Protein AF-A0A935YZA3-F1 (afdb_monomer)

Radius of gyration: 13.01 Å; Cα contacts (8 Å, |Δi|>4): 45; chains: 1; bounding box: 26×31×26 Å

Structure (mmCIF, N/CA/C/O backbone):
data_AF-A0A935YZA3-F1
#
_entry.id   AF-A0A935YZA3-F1
#
loop_
_atom_site.group_PDB
_atom_site.id
_atom_site.type_symbol
_atom_site.label_atom_id
_atom_site.label_alt_id
_atom_site.label_comp_id
_atom_site.label_asym_id
_atom_site.label_entity_id
_atom_site.label_seq_id
_atom_site.pdbx_PDB_ins_code
_atom_site.Cartn_x
_atom_site.Cartn_y
_atom_site.Cartn_z
_atom_site.occupancy
_atom_site.B_iso_or_equiv
_atom_site.auth_seq_id
_atom_site.auth_comp_id
_atom_site.auth_asym_id
_atom_site.auth_atom_id
_atom_site.pdbx_PDB_model_num
ATOM 1 N N . MET A 1 1 ? 6.246 23.584 2.106 1.00 75.50 1 MET A N 1
ATOM 2 C CA . MET A 1 1 ? 4.961 24.027 2.694 1.00 75.50 1 MET A CA 1
ATOM 3 C C . MET A 1 1 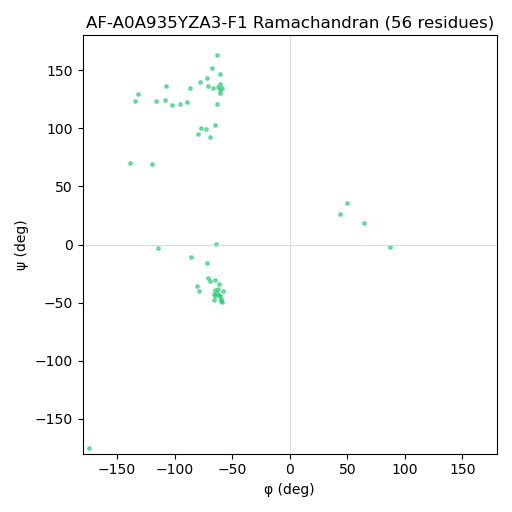? 4.242 22.807 3.246 1.00 75.50 1 MET A C 1
ATOM 5 O O . MET A 1 1 ? 4.204 21.793 2.554 1.00 75.50 1 MET A O 1
ATOM 9 N N . ALA A 1 2 ? 3.751 22.864 4.485 1.00 81.38 2 ALA A N 1
ATOM 10 C CA . ALA A 1 2 ? 3.038 21.740 5.086 1.00 81.38 2 ALA A CA 1
ATOM 11 C C . ALA A 1 2 ? 1.716 21.502 4.344 1.00 81.38 2 ALA A C 1
ATOM 13 O O . ALA A 1 2 ? 0.998 22.448 4.024 1.00 81.38 2 ALA A O 1
ATOM 14 N N . ARG A 1 3 ? 1.411 20.239 4.037 1.00 80.44 3 ARG A N 1
ATOM 15 C CA . ARG A 1 3 ? 0.112 19.870 3.469 1.00 80.44 3 ARG A CA 1
ATOM 16 C C . ARG A 1 3 ? -0.924 19.837 4.587 1.00 80.44 3 ARG A C 1
ATOM 18 O O . ARG A 1 3 ? -0.623 19.347 5.672 1.00 80.44 3 ARG A O 1
ATOM 25 N N . LEU A 1 4 ? -2.132 20.324 4.307 1.00 86.12 4 LEU A N 1
ATOM 26 C CA . LEU A 1 4 ? -3.255 20.192 5.233 1.00 86.12 4 LEU A CA 1
ATOM 27 C C . LEU A 1 4 ? -3.553 18.705 5.480 1.00 86.12 4 LEU A C 1
ATOM 29 O O . LEU A 1 4 ? -3.410 17.880 4.568 1.00 86.12 4 LEU A O 1
ATOM 33 N N . ASN A 1 5 ? -3.998 18.367 6.690 1.00 82.56 5 ASN A N 1
ATOM 34 C CA . ASN A 1 5 ? -4.460 17.013 6.974 1.00 82.56 5 ASN A CA 1
ATOM 35 C C . ASN A 1 5 ? -5.647 16.660 6.072 1.00 82.56 5 ASN A C 1
ATOM 37 O O . ASN A 1 5 ? -6.549 17.469 5.855 1.00 82.56 5 ASN A O 1
ATOM 41 N N . ARG A 1 6 ? -5.648 15.430 5.550 1.00 82.62 6 ARG A N 1
ATOM 42 C CA . ARG A 1 6 ? -6.772 14.920 4.760 1.00 82.62 6 ARG A CA 1
ATOM 43 C C . ARG A 1 6 ? -7.963 14.663 5.679 1.00 82.62 6 ARG A C 1
ATOM 45 O O . ARG A 1 6 ? -7.797 14.075 6.747 1.00 82.62 6 ARG A O 1
ATOM 52 N N . LEU A 1 7 ? -9.154 15.064 5.240 1.00 82.88 7 LEU A N 1
ATOM 53 C CA . LEU A 1 7 ? -10.401 14.721 5.917 1.00 82.88 7 LEU A CA 1
ATOM 54 C C . LEU A 1 7 ? -10.583 13.197 5.876 1.00 82.88 7 LEU A C 1
ATOM 56 O O . LEU A 1 7 ? -10.602 12.608 4.799 1.00 82.88 7 LEU A O 1
ATOM 60 N N . CYS A 1 8 ? -10.677 12.567 7.045 1.00 78.94 8 CYS A N 1
ATOM 61 C CA . CYS A 1 8 ? -10.658 11.111 7.173 1.00 78.94 8 CYS A CA 1
ATOM 62 C C . CYS A 1 8 ? -11.700 10.632 8.204 1.00 78.94 8 CYS A C 1
ATOM 64 O O . CYS A 1 8 ? -11.340 10.258 9.322 1.00 78.94 8 CYS A O 1
ATOM 66 N N . PRO A 1 9 ? -13.001 10.742 7.879 1.00 80.38 9 PRO A N 1
ATOM 67 C CA . PRO A 1 9 ? -14.079 10.424 8.809 1.00 80.38 9 PRO A CA 1
ATOM 68 C C . PRO A 1 9 ? -14.218 8.917 9.065 1.00 80.38 9 PRO A C 1
ATOM 70 O O . PRO A 1 9 ? -14.094 8.100 8.151 1.00 80.38 9 PRO A O 1
ATOM 73 N N . VAL A 1 10 ? -14.542 8.569 10.315 1.00 80.94 10 VAL A N 1
ATOM 74 C CA . VAL A 1 10 ? -14.725 7.184 10.770 1.00 80.94 10 VAL A CA 1
ATOM 75 C C . VAL A 1 10 ? -15.849 6.488 10.008 1.00 80.94 10 VAL A C 1
ATOM 77 O O . VAL A 1 10 ? -16.956 7.002 9.900 1.00 80.94 10 VAL A O 1
ATOM 80 N N . GLY A 1 11 ? -15.557 5.290 9.504 1.00 79.88 11 GLY A N 1
ATOM 81 C CA . GLY A 1 11 ? -16.517 4.401 8.850 1.00 79.88 11 GLY A CA 1
ATOM 82 C C . GLY A 1 11 ? -16.677 4.662 7.355 1.00 79.88 11 GLY A C 1
ATOM 83 O O . GLY A 1 11 ? -17.398 3.924 6.683 1.00 79.88 11 GLY A O 1
ATOM 84 N N . ILE A 1 12 ? -15.992 5.674 6.815 1.00 80.69 12 ILE A N 1
ATOM 85 C CA . ILE A 1 12 ? -16.063 6.028 5.400 1.00 80.69 12 ILE A CA 1
ATOM 86 C C . ILE A 1 12 ? -14.812 5.499 4.685 1.00 80.69 12 ILE A C 1
ATOM 88 O O . ILE A 1 12 ? -13.691 5.897 5.023 1.00 80.69 12 ILE A O 1
ATOM 92 N N . PRO A 1 13 ? -14.968 4.615 3.679 1.00 78.38 13 PRO A N 1
ATOM 93 C CA . PRO A 1 13 ? -13.838 4.107 2.916 1.00 78.38 13 PRO A CA 1
ATOM 94 C C . PRO A 1 13 ? -13.143 5.252 2.180 1.00 78.38 13 PRO A C 1
ATOM 96 O O . PRO A 1 13 ? -13.790 6.083 1.546 1.00 78.38 13 PRO A O 1
ATOM 99 N N . GLN A 1 14 ? -11.815 5.261 2.231 1.00 78.56 14 GLN A N 1
ATOM 100 C CA . GLN A 1 14 ? -10.994 6.238 1.523 1.00 78.56 14 GLN A CA 1
ATOM 101 C C . GLN A 1 14 ? -10.306 5.554 0.350 1.00 78.56 14 GLN A C 1
ATOM 103 O O . GLN A 1 14 ? -9.778 4.447 0.483 1.00 78.56 14 GLN A O 1
ATOM 108 N N . HIS A 1 15 ? -10.308 6.230 -0.795 1.00 81.56 15 HIS A N 1
ATOM 109 C CA . HIS A 1 15 ? -9.55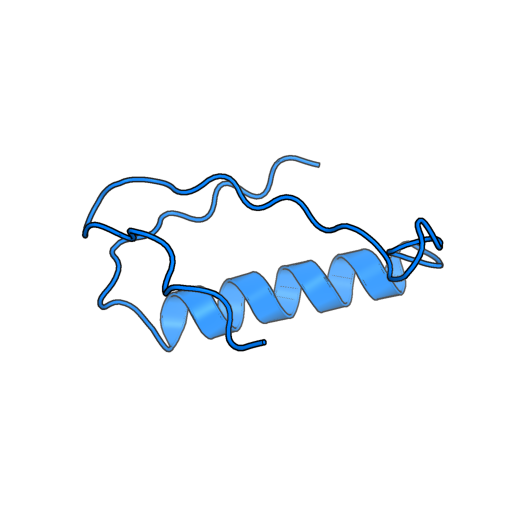7 5.804 -1.965 1.00 81.56 15 HIS A CA 1
ATOM 110 C C . HIS A 1 15 ? -8.150 6.405 -1.905 1.00 81.56 15 HIS A C 1
ATOM 112 O O . HIS A 1 15 ? -7.994 7.624 -1.815 1.00 81.56 15 HIS A O 1
ATOM 118 N N . ILE A 1 16 ? -7.125 5.552 -1.930 1.00 80.94 16 ILE A N 1
ATOM 119 C CA . ILE A 1 16 ? -5.721 5.964 -1.851 1.00 80.94 16 ILE A CA 1
ATOM 120 C C . ILE A 1 16 ? -5.084 5.757 -3.221 1.00 80.94 16 ILE A C 1
ATOM 122 O O . ILE A 1 16 ? -5.094 4.649 -3.742 1.00 80.94 16 ILE A O 1
ATOM 126 N N . VAL A 1 17 ? -4.499 6.819 -3.777 1.00 83.50 17 VAL A N 1
ATOM 127 C CA . VAL A 1 17 ? -3.745 6.771 -5.036 1.00 83.50 17 VAL A CA 1
ATOM 128 C C . VAL A 1 17 ? -2.292 7.116 -4.748 1.00 83.50 17 VAL A C 1
ATOM 130 O O . VAL A 1 17 ? -2.001 8.194 -4.219 1.00 83.50 17 VAL A O 1
ATOM 133 N N . GLN A 1 18 ? -1.385 6.212 -5.114 1.00 84.69 18 GLN A N 1
ATOM 134 C CA . GLN A 1 18 ? 0.052 6.431 -5.001 1.00 84.69 18 GLN A CA 1
ATOM 135 C C . GLN A 1 18 ? 0.566 7.147 -6.252 1.00 84.69 18 GLN A C 1
ATOM 137 O O . GLN A 1 18 ? 0.204 6.807 -7.377 1.00 84.69 18 GLN A O 1
ATOM 142 N N . ARG A 1 19 ? 1.401 8.171 -6.059 1.00 86.75 19 ARG A N 1
ATOM 143 C CA . ARG A 1 19 ? 2.110 8.855 -7.146 1.00 86.75 19 ARG A CA 1
ATOM 144 C C . ARG A 1 19 ? 3.576 8.992 -6.782 1.00 86.75 19 ARG A C 1
ATOM 146 O O . ARG A 1 19 ? 3.887 9.496 -5.704 1.00 86.75 19 ARG A O 1
ATOM 153 N N . GLY A 1 20 ? 4.449 8.589 -7.697 1.00 87.00 20 GLY A N 1
ATOM 154 C CA . GLY A 1 20 ? 5.882 8.720 -7.526 1.00 87.00 20 GLY A CA 1
ATOM 155 C C . GLY A 1 20 ? 6.289 10.184 -7.541 1.00 87.00 20 GLY A C 1
ATOM 156 O O . GLY A 1 20 ? 5.631 11.047 -8.146 1.00 87.00 20 GLY A O 1
ATOM 157 N N . ASN A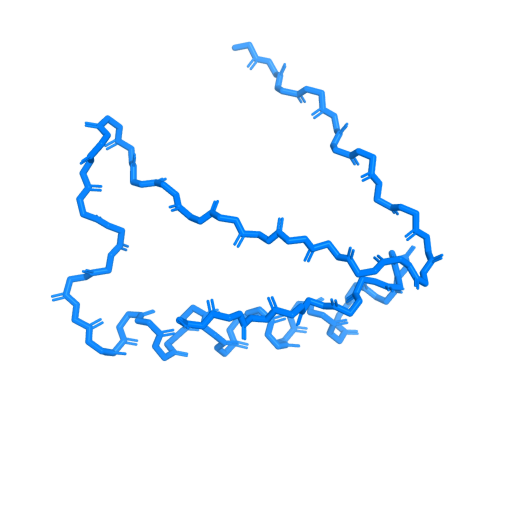 1 21 ? 7.381 10.470 -6.844 1.00 87.94 21 ASN A N 1
ATOM 158 C CA . ASN A 1 21 ? 7.942 11.808 -6.816 1.00 87.94 21 ASN A CA 1
ATOM 159 C C . ASN A 1 21 ? 8.294 12.249 -8.244 1.00 87.94 21 ASN A C 1
ATOM 161 O O . ASN A 1 21 ? 8.836 11.465 -9.013 1.00 87.94 21 ASN A O 1
ATOM 165 N N . ASN A 1 22 ? 7.947 13.477 -8.631 1.00 90.56 22 ASN A N 1
ATOM 166 C CA . ASN A 1 22 ? 8.175 13.987 -9.989 1.00 90.56 22 ASN A CA 1
ATOM 167 C C . ASN A 1 22 ? 7.685 13.057 -11.122 1.00 90.56 22 ASN A C 1
ATOM 169 O O . ASN A 1 22 ? 8.293 13.006 -12.186 1.00 90.56 22 ASN A O 1
ATOM 173 N N . ARG A 1 23 ? 6.559 12.351 -10.916 1.00 86.06 23 ARG A N 1
ATOM 174 C CA . ARG A 1 23 ? 5.979 11.381 -11.874 1.00 86.06 23 ARG A CA 1
ATOM 175 C C . ARG A 1 23 ? 6.857 10.153 -12.143 1.00 86.06 23 ARG A C 1
ATOM 177 O O . ARG A 1 23 ? 6.633 9.464 -13.132 1.00 86.06 23 ARG A O 1
ATOM 184 N N . GLN A 1 24 ? 7.818 9.872 -11.271 1.00 91.44 24 GLN A N 1
ATOM 185 C CA . GLN A 1 24 ? 8.572 8.627 -11.321 1.00 91.44 24 GLN A CA 1
ATOM 186 C C . GLN A 1 24 ? 7.660 7.421 -11.077 1.00 91.44 24 GLN A C 1
ATOM 188 O O . GLN A 1 24 ? 6.534 7.543 -10.578 1.00 91.44 24 GLN A O 1
ATOM 193 N N . VAL A 1 25 ? 8.170 6.252 -11.444 1.00 90.06 25 VAL A N 1
ATOM 194 C CA . VAL A 1 25 ? 7.514 4.968 -11.220 1.00 90.06 25 VAL A CA 1
ATOM 195 C C . VAL A 1 25 ? 7.315 4.756 -9.711 1.00 90.06 25 VAL A C 1
ATOM 197 O O . VAL A 1 25 ? 8.219 5.012 -8.921 1.00 90.06 25 VAL A O 1
ATOM 200 N N . CYS A 1 26 ? 6.107 4.352 -9.301 1.00 89.50 26 CYS A N 1
ATOM 201 C CA . CYS A 1 26 ? 5.791 4.129 -7.881 1.00 89.50 26 CYS A CA 1
ATOM 202 C C . CYS A 1 26 ? 6.291 2.777 -7.369 1.00 89.50 26 CYS A C 1
ATOM 204 O O . CYS A 1 26 ? 6.659 2.672 -6.205 1.00 89.50 26 CYS A O 1
ATOM 206 N N . PHE A 1 27 ? 6.233 1.763 -8.232 1.00 91.31 27 PHE A N 1
ATOM 207 C CA . PHE A 1 27 ? 6.565 0.375 -7.939 1.00 91.31 27 PHE A CA 1
ATOM 208 C C . PHE A 1 27 ? 7.430 -0.136 -9.079 1.00 91.31 27 PHE A C 1
ATOM 210 O O . PHE A 1 27 ? 7.023 -0.051 -10.238 1.00 91.31 27 PHE A O 1
ATOM 217 N N . ASN A 1 28 ? 8.620 -0.619 -8.760 1.00 90.38 28 ASN A N 1
ATOM 218 C CA . ASN A 1 28 ? 9.584 -1.112 -9.729 1.00 90.38 28 ASN A CA 1
ATOM 219 C C . ASN A 1 28 ? 9.335 -2.590 -10.085 1.00 90.38 28 ASN A C 1
ATOM 221 O O . ASN A 1 28 ? 9.905 -3.082 -11.054 1.00 90.38 28 ASN A O 1
ATOM 225 N N . GLY A 1 29 ? 8.463 -3.272 -9.332 1.00 92.50 29 GLY A N 1
ATOM 226 C CA . GLY A 1 29 ? 7.990 -4.630 -9.594 1.00 92.50 29 GLY A CA 1
ATOM 227 C C . GLY A 1 29 ? 6.895 -5.079 -8.620 1.00 92.50 29 GLY A C 1
ATOM 228 O O . GLY A 1 29 ? 6.437 -4.310 -7.768 1.00 92.50 29 GLY A O 1
ATOM 229 N N . ASP A 1 30 ? 6.491 -6.343 -8.739 1.00 92.56 30 ASP A N 1
ATOM 230 C CA . ASP A 1 30 ? 5.415 -6.938 -7.932 1.00 92.56 30 ASP A CA 1
ATOM 231 C C . ASP A 1 30 ? 5.762 -7.009 -6.439 1.00 92.56 30 ASP A C 1
ATOM 233 O O . ASP A 1 30 ? 4.884 -6.884 -5.584 1.00 92.56 30 ASP A O 1
ATOM 237 N N . GLU A 1 31 ? 7.047 -7.152 -6.111 1.00 94.00 31 GLU A N 1
ATOM 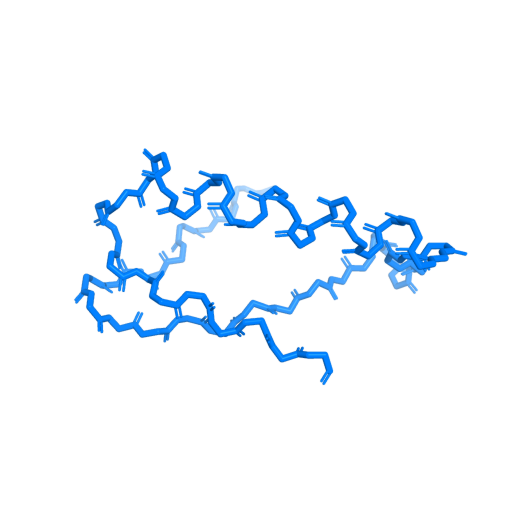238 C CA . GLU A 1 31 ? 7.545 -7.179 -4.732 1.00 94.00 31 GLU A CA 1
ATOM 239 C C . GLU A 1 31 ? 7.255 -5.862 -3.999 1.00 94.00 31 GLU A C 1
ATOM 241 O O . GLU A 1 31 ? 6.749 -5.877 -2.873 1.00 94.00 31 GLU A O 1
ATOM 246 N N . ASP A 1 32 ? 7.475 -4.720 -4.659 1.00 92.00 32 A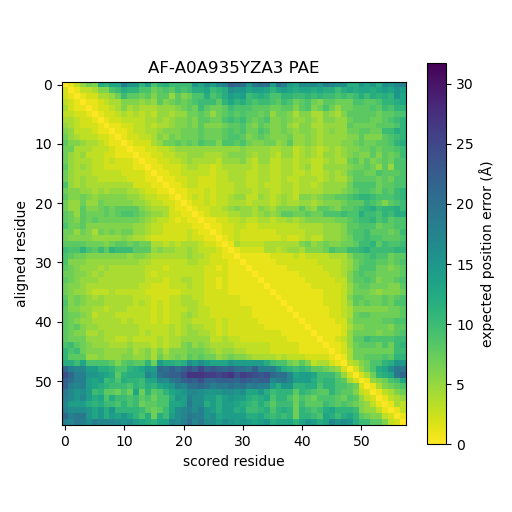SP A N 1
ATOM 247 C CA . ASP A 1 32 ? 7.183 -3.397 -4.095 1.00 92.00 32 ASP A CA 1
ATOM 248 C C . ASP A 1 32 ? 5.679 -3.217 -3.860 1.00 92.00 32 ASP A C 1
ATOM 250 O O . ASP A 1 32 ? 5.246 -2.656 -2.848 1.00 92.00 32 ASP A O 1
ATOM 254 N N . MET A 1 33 ? 4.867 -3.715 -4.795 1.00 90.38 33 MET A N 1
ATOM 255 C CA . MET A 1 33 ? 3.414 -3.668 -4.699 1.00 90.38 33 MET A CA 1
ATOM 256 C C . MET A 1 33 ? 2.907 -4.538 -3.539 1.00 90.38 33 MET A C 1
ATOM 258 O O . MET A 1 33 ? 2.047 -4.099 -2.766 1.00 90.38 33 MET A O 1
ATOM 262 N N . ALA A 1 34 ? 3.463 -5.741 -3.375 1.00 91.88 34 ALA A N 1
ATOM 263 C CA . ALA A 1 34 ? 3.134 -6.654 -2.286 1.00 91.88 34 ALA A CA 1
ATOM 264 C C . ALA A 1 34 ? 3.539 -6.078 -0.921 1.00 91.88 34 ALA A C 1
ATOM 266 O O . ALA A 1 34 ? 2.732 -6.090 0.015 1.00 91.88 34 ALA A O 1
ATOM 267 N N . ALA A 1 35 ? 4.743 -5.508 -0.816 1.00 93.06 35 ALA A N 1
ATOM 268 C CA . ALA A 1 35 ? 5.215 -4.836 0.391 1.00 93.06 35 ALA A CA 1
ATOM 269 C C . ALA A 1 35 ? 4.302 -3.660 0.768 1.00 93.06 35 ALA A C 1
ATOM 271 O O . ALA A 1 35 ? 3.840 -3.563 1.908 1.00 93.06 35 ALA A O 1
ATOM 272 N N . TYR A 1 36 ? 3.952 -2.815 -0.205 1.00 91.00 36 TYR A N 1
ATOM 273 C CA . TYR A 1 36 ? 3.050 -1.686 0.003 1.00 91.00 36 TYR A CA 1
ATOM 274 C C . TYR A 1 36 ? 1.655 -2.123 0.473 1.00 91.00 36 TYR A C 1
ATOM 276 O O . TYR A 1 36 ? 1.113 -1.554 1.425 1.00 91.00 36 TYR A O 1
ATOM 284 N N . ALA A 1 37 ? 1.078 -3.160 -0.138 1.00 89.75 37 ALA A N 1
ATOM 285 C CA . ALA A 1 37 ? -0.200 -3.723 0.294 1.00 89.75 37 ALA A CA 1
ATOM 286 C C . ALA A 1 37 ? -0.126 -4.301 1.721 1.00 89.75 37 ALA A C 1
ATOM 288 O O . ALA A 1 37 ? -1.059 -4.118 2.512 1.00 89.75 37 ALA A O 1
ATOM 289 N N . GLY A 1 38 ? 0.993 -4.943 2.071 1.00 92.31 38 GLY A N 1
ATOM 290 C CA . GLY A 1 38 ? 1.280 -5.426 3.421 1.00 92.31 38 GLY A CA 1
ATOM 291 C C . GLY A 1 38 ? 1.273 -4.299 4.452 1.00 92.31 38 GLY A C 1
ATOM 292 O O . GLY A 1 38 ? 0.551 -4.379 5.449 1.00 92.31 38 GLY A O 1
ATOM 293 N N . TRP A 1 39 ? 1.981 -3.203 4.176 1.00 90.88 39 TRP A N 1
ATOM 294 C CA . TRP A 1 39 ? 1.992 -2.030 5.053 1.00 90.88 39 TRP A CA 1
ATOM 295 C C . TRP 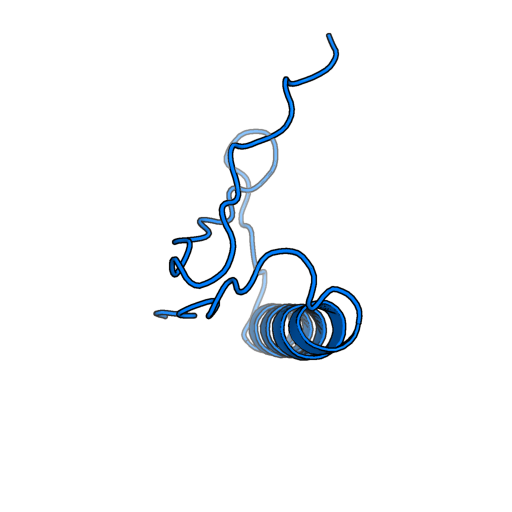A 1 39 ? 0.616 -1.379 5.175 1.00 90.88 39 TRP A C 1
ATOM 297 O O . TRP A 1 39 ? 0.206 -1.029 6.280 1.00 90.88 39 TRP A O 1
ATOM 307 N N . LEU A 1 40 ? -0.142 -1.248 4.081 1.00 87.62 40 LEU A N 1
ATOM 308 C CA . LEU A 1 40 ? -1.508 -0.715 4.146 1.00 87.62 40 LEU A CA 1
ATOM 309 C C . LEU A 1 40 ? -2.396 -1.538 5.087 1.00 87.62 40 LEU A C 1
ATOM 311 O O . LEU A 1 40 ? -3.174 -0.966 5.854 1.00 87.62 40 LEU A O 1
ATOM 315 N N . LYS A 1 41 ? -2.258 -2.866 5.067 1.00 87.38 41 LYS A N 1
ATOM 316 C CA . LYS A 1 41 ? -2.975 -3.763 5.979 1.00 87.38 41 LYS A CA 1
ATOM 317 C C . LYS A 1 41 ? -2.533 -3.565 7.430 1.00 87.38 41 LYS A C 1
ATOM 319 O O . LYS A 1 41 ? -3.386 -3.424 8.305 1.00 87.38 41 LYS A O 1
ATOM 324 N N . GLU A 1 42 ? -1.228 -3.525 7.683 1.00 90.44 42 GLU A N 1
ATOM 325 C CA . GLU A 1 42 ? -0.670 -3.325 9.025 1.00 90.44 42 GLU A CA 1
ATOM 326 C C . GLU A 1 42 ? -1.131 -1.991 9.630 1.00 90.44 42 GLU A C 1
ATOM 328 O O . GLU A 1 42 ? -1.659 -1.939 10.744 1.00 90.44 42 GLU A O 1
ATOM 333 N N . PHE A 1 43 ? -1.016 -0.903 8.869 1.00 84.38 43 PHE A N 1
ATOM 334 C CA . PHE A 1 43 ? -1.400 0.424 9.334 1.00 84.38 43 PHE A CA 1
ATOM 335 C C . PHE A 1 43 ? -2.912 0.602 9.459 1.00 84.38 43 PHE A C 1
ATOM 337 O O . PHE A 1 43 ? -3.356 1.332 10.346 1.00 84.38 43 PHE A O 1
ATOM 344 N N . SER A 1 44 ? -3.710 -0.103 8.651 1.00 80.38 44 SER A N 1
ATOM 345 C CA . SER A 1 44 ? -5.163 -0.150 8.837 1.00 80.38 44 SER A CA 1
ATOM 346 C C . SER A 1 44 ? -5.550 -0.761 10.186 1.00 80.38 44 SER A C 1
ATOM 348 O O . SER A 1 44 ? -6.543 -0.328 10.768 1.00 80.38 44 SER A O 1
ATOM 350 N N . ALA A 1 45 ? -4.790 -1.737 10.693 1.00 83.12 45 ALA A N 1
ATOM 351 C CA . ALA A 1 45 ? -5.015 -2.316 12.016 1.00 83.12 45 ALA A CA 1
ATOM 352 C C . ALA A 1 45 ? -4.476 -1.417 13.141 1.00 83.12 45 ALA A C 1
ATOM 354 O O . ALA A 1 45 ? -5.128 -1.250 14.169 1.00 83.12 45 ALA A O 1
ATOM 355 N N . LYS A 1 46 ? -3.303 -0.805 12.938 1.00 85.31 46 LYS A N 1
ATOM 356 C CA . LYS A 1 46 ? -2.647 0.058 13.934 1.00 85.31 46 LYS A CA 1
ATOM 357 C C . LYS A 1 46 ? -3.385 1.377 14.172 1.00 85.31 46 LYS A C 1
ATOM 359 O O . LYS A 1 46 ? -3.357 1.904 15.283 1.00 85.31 46 LYS A O 1
ATOM 364 N N . PHE A 1 47 ? -4.054 1.912 13.149 1.00 78.31 47 PHE A N 1
ATOM 365 C CA . PHE A 1 47 ? -4.752 3.198 13.204 1.00 78.31 47 PHE A CA 1
ATOM 366 C C . PHE A 1 47 ? -6.258 3.060 12.918 1.00 78.31 47 PHE A C 1
ATOM 368 O O . PHE A 1 47 ? -6.754 3.576 11.917 1.00 78.31 47 PHE A O 1
ATOM 375 N N . PRO A 1 48 ? -7.028 2.434 13.827 1.00 65.12 48 PRO A N 1
ATOM 376 C CA . PRO A 1 48 ? -8.459 2.188 13.631 1.00 65.12 48 PRO A CA 1
ATOM 377 C C . PRO A 1 48 ? -9.318 3.461 13.724 1.00 65.12 48 PRO A C 1
ATOM 379 O O . PRO A 1 48 ? -10.462 3.471 13.273 1.00 65.12 48 PRO A O 1
ATOM 382 N N . LYS A 1 49 ? -8.768 4.554 1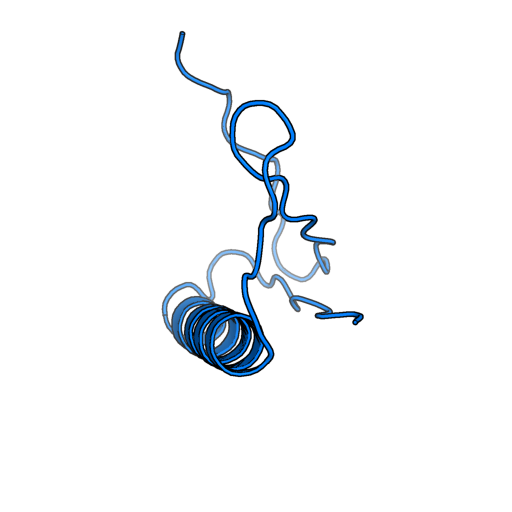4.283 1.00 53.50 49 LYS A N 1
ATOM 383 C CA . LYS A 1 49 ? -9.463 5.823 14.598 1.00 53.50 49 LYS A CA 1
ATOM 384 C C . LYS A 1 49 ? -10.011 6.591 13.393 1.00 53.50 49 LYS A C 1
ATOM 386 O O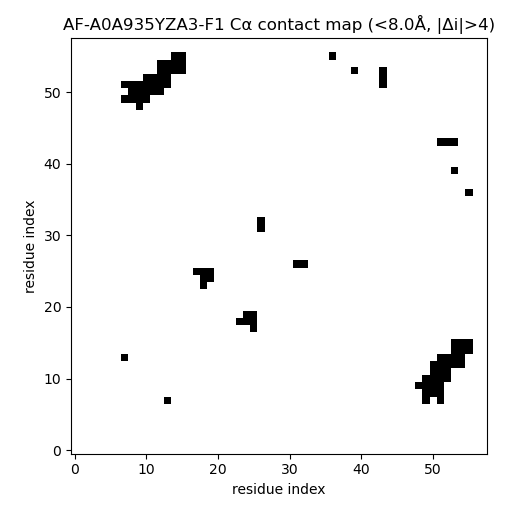 . LYS A 1 49 ? -10.580 7.660 13.569 1.00 53.50 49 LYS A O 1
ATOM 391 N N . SER A 1 50 ? -9.837 6.077 12.187 1.00 52.31 50 SER A N 1
ATOM 392 C CA . SER A 1 50 ? -10.343 6.678 10.961 1.00 52.31 50 SER A CA 1
ATOM 393 C C . SER A 1 50 ? -11.405 5.818 10.276 1.00 52.31 50 SER A C 1
ATOM 395 O O . SER A 1 50 ? -11.959 6.253 9.277 1.00 52.31 50 SER A O 1
ATOM 397 N N . GLY A 1 51 ? -11.720 4.613 10.787 1.00 50.28 51 GLY A N 1
ATOM 398 C CA . GLY A 1 51 ? -12.678 3.670 10.185 1.00 50.28 51 GLY A CA 1
ATOM 399 C C . GLY A 1 51 ? -12.535 3.529 8.663 1.00 50.28 51 GLY A C 1
ATOM 400 O O . GLY A 1 51 ? -13.503 3.234 7.961 1.00 50.28 51 GLY A O 1
ATOM 401 N N . VAL A 1 52 ? -11.328 3.783 8.154 1.00 53.06 52 VAL A N 1
ATOM 402 C CA . VAL A 1 52 ? -11.032 3.762 6.736 1.00 53.06 52 VAL A CA 1
ATOM 403 C C . VAL A 1 52 ? -10.922 2.312 6.363 1.00 53.06 52 VAL A C 1
ATOM 405 O O . VAL A 1 52 ? -9.894 1.668 6.555 1.00 53.06 52 VAL A O 1
ATOM 408 N N . ARG A 1 53 ? -11.992 1.791 5.782 1.00 52.88 53 ARG A N 1
ATOM 409 C CA . ARG A 1 53 ? -11.881 0.583 4.987 1.00 52.88 53 ARG A CA 1
ATOM 410 C C . ARG A 1 53 ? -11.100 0.963 3.733 1.00 52.88 53 ARG A C 1
ATOM 412 O O . ARG A 1 53 ? -11.679 1.474 2.775 1.00 52.88 53 ARG A O 1
ATOM 419 N N . VAL A 1 54 ? -9.778 0.793 3.775 1.00 55.53 54 VAL A N 1
ATOM 420 C CA . VAL A 1 54 ? -8.913 1.017 2.614 1.00 55.53 54 VAL A CA 1
ATOM 421 C C . VAL A 1 54 ? -9.310 -0.024 1.573 1.00 55.53 54 VAL A C 1
ATOM 423 O O . VAL A 1 54 ? -8.993 -1.206 1.699 1.00 55.53 54 VAL A O 1
ATOM 426 N N . LYS A 1 55 ? -10.067 0.393 0.557 1.00 51.34 55 LYS A N 1
ATOM 427 C CA . LYS A 1 55 ? -10.282 -0.433 -0.630 1.00 51.34 55 LYS A CA 1
ATOM 428 C C . LYS A 1 55 ? -9.043 -0.284 -1.498 1.00 51.34 55 LYS A C 1
ATOM 430 O O . LYS A 1 55 ? -8.929 0.675 -2.256 1.00 51.34 55 LYS A O 1
ATOM 435 N N . ILE A 1 56 ? -8.119 -1.225 -1.348 1.00 54.00 56 ILE A N 1
ATOM 436 C CA . ILE A 1 56 ? -7.009 -1.399 -2.280 1.00 54.00 56 ILE A CA 1
ATOM 437 C C . ILE A 1 56 ? -7.622 -2.004 -3.544 1.00 54.00 56 ILE A C 1
ATOM 439 O O . ILE A 1 56 ? -7.966 -3.184 -3.567 1.00 54.00 56 ILE A O 1
ATOM 443 N N . LYS A 1 57 ? -7.873 -1.167 -4.550 1.00 45.12 57 LYS A N 1
ATOM 444 C CA . LYS A 1 57 ? -8.130 -1.629 -5.914 1.00 45.12 57 LYS A CA 1
ATOM 445 C C .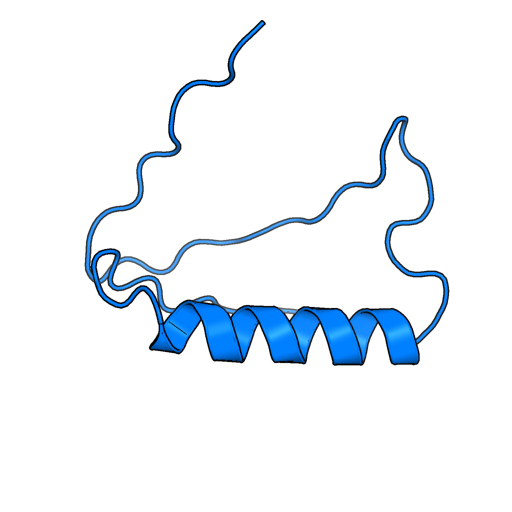 LYS A 1 57 ? -6.798 -1.565 -6.650 1.00 45.12 57 LYS A C 1
ATOM 447 O O . LYS A 1 57 ? -6.201 -0.491 -6.691 1.00 45.12 57 LYS A O 1
ATOM 452 N N . PHE A 1 58 ? -6.356 -2.713 -7.149 1.00 49.72 58 PHE A N 1
ATOM 453 C CA . PHE A 1 58 ? -5.336 -2.795 -8.187 1.00 49.72 58 PHE A CA 1
ATOM 454 C C . PHE A 1 58 ? -5.996 -2.541 -9.543 1.00 49.72 58 PHE A C 1
ATOM 456 O O . PHE A 1 58 ? -7.176 -2.948 -9.692 1.00 49.72 58 PHE A O 1
#

Sequence (58 aa):
MARLNRLCPVGIPQHIVQRGNNRQVCFNGDEDMAAYAGWLKEFSAKFPKSGVRVKIKF

pLDDT: mean 79.67, std 13.83, range [45.12, 94.0]

Solvent-accessible surface area (backbone atoms only — not comparable to full-atom values): 3835 Å² total; per-residue (Å²): 133,86,77,77,84,77,91,62,58,66,70,46,64,46,84,81,81,90,77,27,73,96,76,40,80,76,56,96,48,69,67,50,48,51,51,50,54,49,49,54,52,53,50,47,66,76,52,56,89,26,35,47,52,68,61,84,76,132

Foldseek 3Di:
DDDDDDDQAAQDADEDDDADDVRDDRDPDPVSVVVVVVVVVVVCVVCNRRNHPHPDDD

Mean predicted aligned error: 6.47 Å

Secondary structure (DSSP, 8-state):
-PPPPPP--TT---------GGG--S-SSHHHHHHHHHHHHHHHHH-GGG--------